Protein AF-B5DL12-F1 (afdb_monomer_lite)

InterPro domains:
  IPR004038 Ribosomal protein eL8/eL30/eS12/Gadd45 [PF01248] (65-135)
  IPR029064 Ribosomal protein eL30-like superfamily [G3DSA:3.30.1330.30] (31-139)
  IPR029064 Ribosomal protein eL30-like superfamily [SSF55315] (65-140)
  IPR039109 Large ribosomal subunit protein eL30-like [PTHR11449] (40-140)

Structure (mmCIF, N/CA/C/O backbone):
data_AF-B5DL12-F1
#
_entry.id   AF-B5DL12-F1
#
loop_
_atom_site.group_PDB
_atom_site.id
_atom_site.type_symbol
_atom_site.label_atom_id
_atom_site.label_alt_id
_atom_site.label_comp_id
_atom_site.label_asym_id
_atom_site.label_entity_id
_atom_site.label_seq_id
_atom_site.pdbx_PDB_ins_code
_atom_site.Cartn_x
_atom_site.Cartn_y
_atom_site.Cartn_z
_atom_site.occupancy
_atom_site.B_iso_or_equiv
_atom_site.auth_seq_id
_atom_site.auth_comp_id
_atom_site.auth_asym_id
_atom_site.auth_atom_id
_atom_site.pdbx_PDB_model_num
ATOM 1 N N . MET A 1 1 ? -9.928 -19.859 18.727 1.00 42.94 1 MET A N 1
ATOM 2 C CA . MET A 1 1 ? -9.318 -21.066 18.111 1.00 42.94 1 MET A CA 1
ATOM 3 C C . MET A 1 1 ? -9.448 -21.148 16.583 1.00 42.94 1 MET A C 1
ATOM 5 O O . MET A 1 1 ? -8.687 -21.894 15.984 1.00 42.94 1 MET A O 1
ATOM 9 N N . TRP A 1 2 ? -10.331 -20.381 15.926 1.00 39.22 2 TRP A N 1
ATOM 10 C CA . TRP A 1 2 ? -10.556 -20.485 14.471 1.00 39.22 2 TRP A CA 1
ATOM 11 C C . TRP A 1 2 ? -9.479 -19.792 13.604 1.00 39.22 2 TRP A C 1
ATOM 13 O O . TRP A 1 2 ? -9.075 -20.333 12.578 1.00 39.22 2 TRP A O 1
ATOM 23 N N . GLN A 1 3 ? -8.928 -18.659 14.060 1.00 43.44 3 GLN A N 1
ATOM 24 C CA . GLN A 1 3 ? -7.864 -17.924 13.350 1.00 43.44 3 GLN A CA 1
ATOM 25 C C . GLN A 1 3 ? -6.553 -18.721 13.246 1.00 43.44 3 GLN A C 1
ATOM 27 O O . GLN A 1 3 ? -6.010 -18.863 12.156 1.00 43.44 3 GLN A O 1
ATOM 32 N N . ALA A 1 4 ? -6.120 -19.360 14.338 1.00 49.28 4 ALA A N 1
ATOM 33 C CA . ALA A 1 4 ? -4.899 -20.172 14.353 1.00 49.28 4 ALA A CA 1
ATOM 34 C C . ALA A 1 4 ? -4.973 -21.406 13.428 1.00 49.28 4 ALA A C 1
ATOM 36 O O . ALA A 1 4 ? -3.952 -21.892 12.945 1.00 49.28 4 ALA A O 1
ATOM 37 N N . SER A 1 5 ? -6.176 -21.934 13.174 1.00 51.22 5 SER A N 1
ATOM 38 C CA . SER A 1 5 ? -6.378 -23.063 12.256 1.00 51.22 5 SER A CA 1
ATOM 39 C C . SER A 1 5 ? -6.309 -22.618 10.789 1.00 51.22 5 SER A C 1
ATOM 41 O O . SER A 1 5 ? -5.688 -23.297 9.970 1.00 51.22 5 SER A O 1
ATOM 43 N N . ALA A 1 6 ? -6.864 -21.444 10.467 1.00 54.41 6 ALA A N 1
ATOM 44 C CA . ALA A 1 6 ? -6.780 -20.847 9.134 1.00 54.41 6 ALA A CA 1
ATOM 45 C C . ALA A 1 6 ? -5.341 -20.431 8.776 1.00 54.41 6 ALA A C 1
ATOM 47 O O . ALA A 1 6 ? -4.872 -20.734 7.681 1.00 54.41 6 ALA A O 1
ATOM 48 N N . GLU A 1 7 ? -4.610 -19.834 9.721 1.00 57.72 7 GLU A N 1
ATOM 49 C CA . GLU A 1 7 ? -3.200 -19.452 9.552 1.00 57.72 7 GLU A CA 1
ATOM 50 C C . GLU A 1 7 ? -2.302 -20.662 9.280 1.00 57.72 7 GLU A C 1
ATOM 52 O O . GLU A 1 7 ? -1.455 -20.613 8.390 1.00 57.72 7 GLU A O 1
ATOM 57 N N . ARG A 1 8 ? -2.527 -21.791 9.967 1.00 58.56 8 ARG A N 1
ATOM 58 C CA . ARG A 1 8 ? -1.804 -23.043 9.680 1.00 58.56 8 ARG A CA 1
ATOM 59 C C . ARG A 1 8 ? -2.086 -23.562 8.275 1.00 58.56 8 ARG A C 1
ATOM 61 O O . ARG A 1 8 ? -1.161 -24.011 7.607 1.00 58.56 8 ARG A O 1
ATOM 68 N N . LYS A 1 9 ? -3.334 -23.464 7.811 1.00 63.44 9 LYS A N 1
ATOM 69 C CA . LYS A 1 9 ? -3.734 -23.905 6.466 1.00 63.44 9 LYS A CA 1
ATOM 70 C C . LYS A 1 9 ? -3.113 -23.032 5.371 1.00 63.44 9 LYS A C 1
ATOM 72 O O . LYS A 1 9 ? -2.684 -23.556 4.348 1.00 63.44 9 LYS A O 1
ATOM 77 N N . ILE A 1 10 ? -3.003 -21.723 5.611 1.00 62.81 10 ILE A N 1
ATOM 78 C CA . ILE A 1 10 ? -2.318 -20.769 4.723 1.00 62.81 10 ILE A CA 1
ATOM 79 C C . ILE A 1 10 ? -0.807 -21.029 4.722 1.00 62.81 10 ILE A C 1
ATOM 81 O O . ILE A 1 10 ? -0.209 -21.128 3.655 1.00 62.81 10 ILE A O 1
ATOM 85 N N . MET A 1 11 ? -0.191 -21.219 5.891 1.00 63.53 11 MET A N 1
ATOM 86 C CA . MET A 1 11 ? 1.236 -21.548 6.008 1.00 63.53 11 MET A CA 1
ATOM 87 C C . MET A 1 11 ? 1.584 -22.882 5.337 1.00 63.53 11 MET A C 1
ATOM 89 O O . MET A 1 11 ? 2.628 -23.008 4.698 1.00 63.53 11 MET A O 1
ATOM 93 N N . GLU A 1 12 ? 0.703 -23.877 5.437 1.00 67.88 12 GLU A N 1
ATOM 94 C CA . GLU A 1 12 ? 0.871 -25.154 4.749 1.00 67.88 12 GLU A CA 1
ATOM 95 C C . GLU A 1 12 ? 0.703 -25.021 3.228 1.00 67.88 12 GLU A C 1
ATOM 97 O O . GLU A 1 12 ? 1.448 -25.644 2.470 1.00 67.88 12 GLU A O 1
ATOM 102 N N . TYR A 1 13 ? -0.216 -24.167 2.771 1.00 59.09 13 TYR A N 1
ATOM 103 C CA . TYR A 1 13 ? -0.392 -23.855 1.353 1.00 59.09 13 TYR A CA 1
ATOM 104 C C . TYR A 1 13 ? 0.820 -23.110 0.767 1.00 59.09 13 TYR A C 1
ATOM 106 O O . TYR A 1 13 ? 1.285 -23.443 -0.321 1.00 59.09 13 TYR A O 1
ATOM 114 N N . LEU A 1 14 ? 1.396 -22.159 1.510 1.00 60.59 14 LEU A N 1
ATOM 115 C CA . LEU A 1 14 ? 2.605 -21.432 1.106 1.00 60.59 14 LEU A CA 1
ATOM 116 C C . LEU A 1 14 ? 3.842 -22.337 1.014 1.00 60.59 14 LEU A C 1
ATOM 118 O O . LEU A 1 14 ? 4.699 -22.099 0.168 1.00 60.59 14 LEU A O 1
ATOM 122 N N . ARG A 1 15 ? 3.918 -23.400 1.824 1.00 56.22 15 ARG A N 1
ATOM 123 C CA . ARG A 1 15 ? 5.010 -24.389 1.782 1.00 56.22 15 ARG A CA 1
ATOM 124 C C . ARG A 1 15 ? 4.969 -25.288 0.537 1.00 56.22 15 ARG A C 1
ATOM 126 O O . ARG A 1 15 ? 5.996 -25.835 0.158 1.00 56.22 15 ARG A O 1
ATOM 133 N N . LYS A 1 16 ? 3.801 -25.458 -0.093 1.00 51.91 16 LYS A N 1
ATOM 134 C CA . LYS A 1 16 ? 3.572 -26.400 -1.209 1.00 51.91 16 LYS A CA 1
ATOM 135 C C . LYS A 1 16 ? 3.605 -25.747 -2.600 1.00 51.91 16 LYS A C 1
ATOM 137 O O . LYS A 1 16 ? 3.204 -26.383 -3.571 1.00 51.91 16 LYS A O 1
ATOM 142 N N . ARG A 1 17 ? 4.040 -24.489 -2.728 1.00 42.88 17 ARG A N 1
ATOM 143 C CA . ARG A 1 17 ? 3.967 -23.759 -4.002 1.00 42.88 17 ARG A CA 1
ATOM 144 C C . ARG A 1 17 ? 5.107 -24.166 -4.957 1.00 42.88 17 ARG A C 1
ATOM 146 O O . ARG A 1 17 ? 6.260 -23.937 -4.605 1.00 42.88 17 ARG A O 1
ATOM 153 N N . PRO A 1 18 ? 4.823 -24.707 -6.158 1.00 39.97 18 PRO A N 1
ATOM 154 C CA . PRO A 1 18 ? 5.844 -24.879 -7.185 1.00 39.97 18 PRO A CA 1
ATOM 155 C C . PRO A 1 18 ? 6.247 -23.513 -7.755 1.00 39.97 18 PRO A C 1
ATOM 157 O O . PRO A 1 18 ? 5.394 -22.678 -8.070 1.00 39.97 18 PRO A O 1
ATOM 160 N N . GLU A 1 19 ? 7.553 -23.281 -7.867 1.00 40.62 19 GLU A N 1
ATOM 161 C CA . GLU A 1 19 ? 8.122 -22.094 -8.500 1.00 40.62 19 GLU A CA 1
ATOM 162 C C . GLU A 1 19 ? 7.888 -22.166 -10.012 1.00 40.62 19 GLU A C 1
ATOM 164 O O . 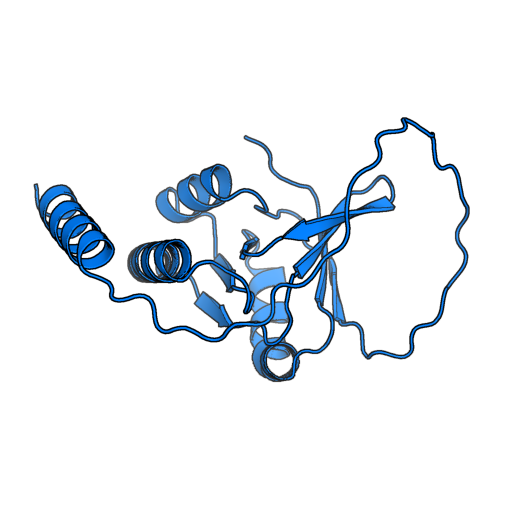GLU A 1 19 ? 8.538 -22.924 -10.729 1.00 40.62 19 GLU A O 1
ATOM 169 N N . THR A 1 20 ? 6.931 -21.391 -10.519 1.00 32.66 20 THR A N 1
ATOM 170 C CA . THR A 1 20 ? 6.816 -21.158 -11.960 1.00 32.66 20 THR A CA 1
ATOM 171 C C . THR A 1 20 ? 7.881 -20.151 -12.370 1.00 32.66 20 THR A C 1
ATOM 173 O O . THR A 1 20 ? 7.781 -18.957 -12.081 1.00 32.66 20 THR A O 1
ATOM 176 N N . SER A 1 21 ? 8.909 -20.678 -13.020 1.00 33.00 21 SER A N 1
ATOM 177 C CA . SER A 1 21 ? 10.018 -19.986 -13.652 1.00 33.00 21 SER A CA 1
ATOM 178 C C . SER A 1 21 ? 9.553 -19.016 -14.741 1.00 33.00 21 SER A C 1
ATOM 180 O O . SER A 1 21 ? 8.992 -19.406 -15.759 1.00 33.00 21 SER A O 1
ATOM 182 N N . THR A 1 22 ? 9.904 -17.743 -14.583 1.00 30.64 22 THR A N 1
ATOM 183 C CA . THR A 1 22 ? 10.307 -16.907 -15.718 1.00 30.64 22 THR A CA 1
ATOM 184 C C . THR A 1 22 ? 11.583 -16.186 -15.326 1.00 30.64 22 THR A C 1
ATOM 186 O O . THR A 1 22 ? 11.575 -15.187 -14.607 1.00 30.64 22 THR A O 1
ATOM 189 N N . ASN A 1 23 ? 12.682 -16.772 -15.789 1.00 30.20 23 ASN A N 1
ATOM 190 C CA . ASN A 1 23 ? 14.022 -16.219 -15.805 1.00 30.20 23 ASN A CA 1
ATOM 191 C C . ASN A 1 23 ? 14.035 -14.871 -16.538 1.00 30.20 23 ASN A C 1
ATOM 193 O O . ASN A 1 23 ? 13.642 -14.818 -17.697 1.00 30.20 23 ASN A O 1
ATOM 197 N N . MET A 1 24 ? 14.522 -13.822 -15.876 1.00 26.33 24 MET A N 1
ATOM 198 C CA . MET A 1 24 ? 15.394 -12.772 -16.428 1.00 26.33 24 MET A CA 1
ATOM 199 C C . MET A 1 24 ? 15.853 -11.885 -15.259 1.00 26.33 24 MET A C 1
ATOM 201 O O . MET A 1 24 ? 15.466 -10.729 -15.121 1.00 26.33 24 MET A O 1
ATOM 205 N N . GLU A 1 25 ? 16.671 -12.452 -14.375 1.00 31.53 25 GLU A N 1
ATOM 206 C CA . GLU A 1 25 ? 17.557 -11.670 -13.513 1.00 31.53 25 GLU A CA 1
ATOM 207 C C . GLU A 1 25 ? 18.968 -11.809 -14.090 1.00 31.53 25 GLU A C 1
ATOM 209 O O . GLU A 1 25 ? 19.616 -12.844 -13.962 1.00 31.53 25 GLU A O 1
ATOM 214 N N . LYS A 1 26 ? 19.418 -10.766 -14.791 1.00 32.47 26 LYS A N 1
ATOM 215 C CA . LYS A 1 26 ? 20.837 -10.490 -15.018 1.00 32.47 26 LYS A CA 1
ATOM 216 C C . LYS A 1 26 ? 21.111 -9.058 -14.571 1.00 32.47 26 LYS A C 1
ATOM 218 O O . LYS A 1 26 ? 20.573 -8.137 -15.171 1.00 32.47 26 LYS A O 1
ATOM 223 N N . GLU A 1 27 ? 21.904 -8.985 -13.499 1.00 30.56 27 GLU A N 1
ATOM 224 C CA . GLU A 1 27 ? 22.907 -7.977 -13.111 1.00 30.56 27 GLU A CA 1
ATOM 225 C C . GLU A 1 27 ? 22.450 -6.501 -13.061 1.00 30.56 27 GLU A C 1
ATOM 227 O O . GLU A 1 27 ? 21.782 -5.980 -13.939 1.00 30.56 27 GLU A O 1
ATOM 232 N N . ILE A 1 28 ? 22.756 -5.747 -12.004 1.00 30.12 28 ILE A N 1
ATOM 233 C CA . ILE A 1 28 ? 24.093 -5.181 -11.791 1.00 30.12 28 ILE A CA 1
ATOM 234 C C . ILE A 1 28 ? 24.420 -5.018 -10.296 1.00 30.12 28 ILE A C 1
ATOM 236 O O . ILE A 1 28 ? 23.588 -4.706 -9.445 1.00 30.12 28 ILE A O 1
ATOM 240 N N . SER A 1 29 ? 25.705 -5.246 -10.069 1.00 25.34 29 SER A N 1
ATOM 241 C CA . SER A 1 29 ? 26.565 -5.235 -8.895 1.00 25.34 29 SER A CA 1
ATOM 242 C C . SER A 1 29 ? 26.638 -3.944 -8.061 1.00 25.34 29 SER A C 1
ATOM 244 O O . SER A 1 29 ? 26.523 -2.838 -8.578 1.00 25.34 29 SER A O 1
ATOM 246 N N . SER A 1 30 ? 26.942 -4.153 -6.772 1.00 29.97 30 SER A N 1
ATOM 247 C CA . SER A 1 30 ? 27.788 -3.380 -5.836 1.00 29.97 30 SER A CA 1
ATOM 248 C C . SER A 1 30 ? 28.175 -1.924 -6.149 1.00 29.97 30 SER A C 1
ATOM 250 O O . SER A 1 30 ? 28.732 -1.645 -7.203 1.00 29.97 30 SER A O 1
ATOM 252 N N . VAL A 1 31 ? 28.100 -1.057 -5.129 1.00 28.67 31 VAL A N 1
ATOM 253 C CA . VAL A 1 31 ? 29.242 -0.323 -4.527 1.00 28.67 31 VAL A CA 1
ATOM 254 C C . VAL A 1 31 ? 28.697 0.599 -3.430 1.00 28.67 31 VAL A C 1
ATOM 256 O O . VAL A 1 31 ? 27.784 1.394 -3.648 1.00 28.67 31 VAL A O 1
ATOM 259 N N . GLY A 1 32 ? 29.252 0.489 -2.222 1.00 32.22 32 GLY A N 1
ATOM 260 C CA . GLY A 1 32 ? 28.998 1.451 -1.158 1.00 32.22 32 GLY A CA 1
ATOM 261 C C . GLY A 1 32 ? 29.616 2.809 -1.486 1.00 32.22 32 GLY A C 1
ATOM 262 O O . GLY A 1 32 ? 30.744 2.877 -1.960 1.00 32.22 32 GLY A O 1
ATOM 263 N N . ASN A 1 33 ? 28.901 3.894 -1.186 1.00 26.11 33 ASN A N 1
ATOM 264 C CA . ASN A 1 33 ? 29.519 5.125 -0.701 1.00 26.11 33 ASN A CA 1
ATOM 265 C C . ASN A 1 33 ? 28.475 6.087 -0.127 1.00 26.11 33 ASN A C 1
ATOM 267 O O . ASN A 1 33 ? 27.499 6.454 -0.777 1.00 26.11 33 ASN A O 1
ATOM 271 N N . LYS A 1 34 ? 28.720 6.534 1.108 1.00 39.91 34 LYS A N 1
ATOM 272 C CA . LYS A 1 34 ? 28.006 7.650 1.734 1.00 39.91 34 LYS A CA 1
ATOM 273 C C . LYS A 1 34 ? 28.352 8.931 0.970 1.00 39.91 34 LYS A C 1
ATOM 275 O 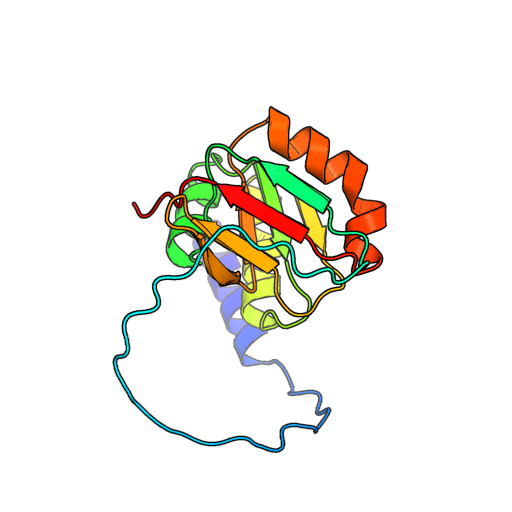O . LYS A 1 34 ? 29.467 9.426 1.095 1.00 39.91 34 LYS A O 1
ATOM 280 N N . LYS A 1 35 ? 27.404 9.506 0.228 1.00 27.02 35 LYS A N 1
ATOM 281 C CA . LYS A 1 35 ? 27.486 10.899 -0.236 1.00 27.02 35 LYS A CA 1
ATOM 282 C C . LYS A 1 35 ? 26.160 11.609 0.024 1.00 27.02 35 LYS A C 1
ATOM 284 O O . LYS A 1 35 ? 25.107 11.173 -0.430 1.00 27.02 35 LYS A O 1
ATOM 289 N N . LYS A 1 36 ? 26.233 12.687 0.812 1.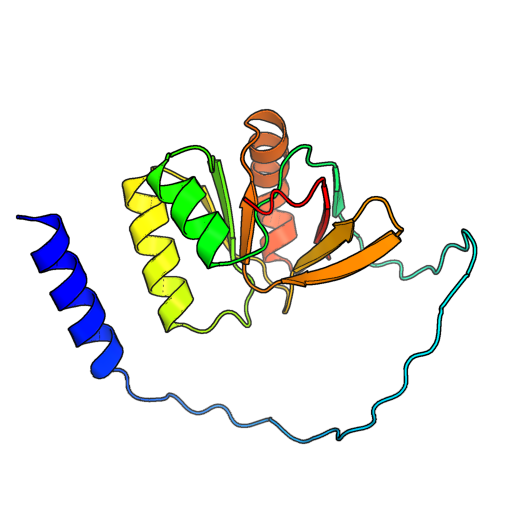00 35.53 36 LYS A N 1
ATOM 290 C CA . LYS A 1 36 ? 25.159 13.671 0.994 1.00 35.53 36 LYS A CA 1
ATOM 291 C C . LYS A 1 36 ? 24.768 14.209 -0.383 1.00 35.53 36 LYS A C 1
ATOM 293 O O . LYS A 1 36 ? 25.635 14.717 -1.085 1.00 35.53 36 LYS A O 1
ATOM 298 N N . PHE A 1 37 ? 23.486 14.145 -0.724 1.00 23.97 37 PHE A N 1
ATOM 299 C CA . PHE A 1 37 ? 22.936 14.883 -1.855 1.00 23.97 37 PHE A CA 1
ATOM 300 C C . PHE A 1 37 ? 22.062 16.015 -1.329 1.00 23.97 37 PHE A C 1
ATOM 302 O O . PHE A 1 37 ? 20.993 15.802 -0.763 1.00 23.97 37 PHE A O 1
ATOM 309 N N . PHE A 1 38 ? 22.585 17.223 -1.490 1.00 31.45 38 PHE A N 1
ATOM 310 C CA . PHE A 1 38 ? 21.817 18.449 -1.585 1.00 31.45 38 PHE A CA 1
ATOM 311 C C . PHE A 1 38 ? 21.538 18.660 -3.076 1.00 31.45 38 PHE A C 1
ATOM 313 O O . PHE A 1 38 ? 22.498 18.675 -3.842 1.00 31.45 38 PHE A O 1
ATOM 320 N N . CYS A 1 39 ? 20.278 18.812 -3.497 1.00 26.73 39 CYS A N 1
ATOM 321 C CA . CYS A 1 39 ? 19.958 19.530 -4.735 1.00 26.73 39 CYS A CA 1
ATOM 322 C C . CYS A 1 39 ? 18.465 19.883 -4.837 1.00 26.73 39 CYS A C 1
ATOM 324 O O . CYS A 1 39 ? 17.608 19.010 -4.913 1.00 26.73 39 CYS A O 1
ATOM 326 N N . ASN A 1 40 ? 18.227 21.193 -4.794 1.00 25.69 40 ASN A N 1
ATOM 327 C CA . ASN A 1 40 ? 17.345 22.029 -5.612 1.00 25.69 40 ASN A CA 1
ATOM 3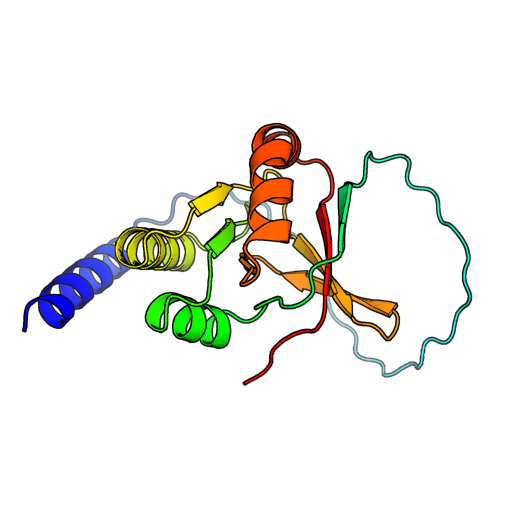28 C C . ASN A 1 40 ? 16.078 21.448 -6.267 1.00 25.69 40 ASN A C 1
ATOM 330 O O . ASN A 1 40 ? 16.091 20.461 -6.995 1.00 25.69 40 ASN A O 1
ATOM 334 N N . LYS A 1 41 ? 14.998 22.231 -6.112 1.00 37.72 41 LYS A N 1
ATOM 335 C CA . LYS A 1 41 ? 13.796 22.248 -6.954 1.00 37.72 41 LYS A CA 1
ATOM 336 C C . LYS A 1 41 ? 14.176 22.439 -8.432 1.00 37.72 41 LYS A C 1
ATOM 338 O O . LYS A 1 41 ? 14.222 23.570 -8.900 1.00 37.72 41 LYS A O 1
ATOM 343 N N . SER A 1 42 ? 14.380 21.348 -9.156 1.00 34.66 42 SER A N 1
ATOM 344 C CA . SER A 1 42 ? 14.395 21.347 -10.619 1.00 34.66 42 SER A CA 1
ATOM 345 C C . SER A 1 42 ? 13.651 20.122 -11.119 1.00 34.66 42 SER A C 1
ATOM 347 O O . SER A 1 42 ? 14.172 19.014 -11.171 1.00 34.66 42 SER A O 1
ATOM 349 N N . ILE A 1 43 ? 12.378 20.375 -11.403 1.00 47.31 43 ILE A N 1
ATOM 350 C CA . ILE A 1 43 ? 11.589 19.823 -12.502 1.00 47.31 43 ILE A CA 1
ATOM 351 C C . ILE A 1 43 ? 12.482 19.062 -13.505 1.00 47.31 43 ILE A C 1
ATOM 353 O O . ILE A 1 43 ? 13.196 19.660 -14.301 1.00 47.31 43 ILE A O 1
ATOM 357 N N . GLN A 1 44 ? 12.459 17.735 -13.417 1.00 41.22 44 GLN A N 1
ATOM 358 C CA . GLN A 1 44 ? 12.779 16.813 -14.506 1.00 41.22 44 GLN A CA 1
ATOM 359 C C . GLN A 1 44 ? 11.517 15.949 -14.644 1.00 41.22 44 GLN A C 1
ATOM 361 O O . GLN A 1 44 ? 11.324 14.981 -13.917 1.00 41.22 44 GLN A O 1
ATOM 366 N N . GLU A 1 45 ? 10.469 16.434 -15.307 1.00 43.59 45 GLU A N 1
ATOM 367 C CA . GLU A 1 45 ? 10.284 16.229 -16.752 1.00 43.59 45 GLU A CA 1
ATOM 368 C C . GLU A 1 45 ? 10.611 14.797 -17.197 1.00 43.59 45 GLU A C 1
ATOM 370 O O . GLU A 1 45 ? 11.425 14.542 -18.072 1.00 43.59 45 GLU A O 1
ATOM 375 N N . ASN A 1 46 ? 9.901 13.838 -16.609 1.00 39.91 46 ASN A N 1
ATOM 376 C CA . ASN A 1 46 ? 9.360 12.737 -17.389 1.00 39.91 46 ASN A CA 1
ATOM 377 C C . ASN A 1 46 ? 7.866 13.016 -17.529 1.00 39.91 46 ASN A C 1
ATOM 379 O O . ASN A 1 46 ? 7.139 12.940 -16.540 1.00 39.91 46 ASN A O 1
ATOM 383 N N . ILE A 1 47 ? 7.401 13.331 -18.742 1.00 41.75 47 ILE A N 1
ATOM 384 C CA . ILE A 1 47 ? 5.974 13.404 -19.103 1.00 41.75 47 ILE A CA 1
ATOM 385 C C . ILE A 1 47 ? 5.420 11.967 -19.122 1.00 41.75 47 ILE A C 1
ATOM 387 O O . ILE A 1 47 ? 4.987 11.426 -20.132 1.00 41.75 47 ILE A O 1
ATOM 391 N N . ARG A 1 48 ? 5.511 11.281 -17.988 1.00 47.66 48 ARG A N 1
ATOM 392 C CA . ARG A 1 48 ? 4.607 10.197 -17.642 1.00 47.66 48 ARG A CA 1
ATOM 393 C C . ARG A 1 48 ? 3.471 10.901 -16.926 1.00 47.66 48 ARG A C 1
ATOM 395 O O . ARG A 1 48 ? 3.722 11.792 -16.117 1.00 47.66 48 ARG A O 1
ATOM 402 N N . MET A 1 49 ? 2.224 10.560 -17.239 1.00 53.00 49 MET A N 1
ATOM 403 C CA . MET A 1 49 ? 1.144 10.977 -16.355 1.00 53.00 49 MET A CA 1
ATOM 404 C C . MET A 1 49 ? 1.493 10.399 -14.982 1.00 53.00 49 MET A C 1
ATOM 406 O O . MET A 1 49 ? 1.543 9.185 -14.821 1.00 53.00 49 MET A O 1
ATOM 410 N N . THR A 1 50 ? 1.864 11.260 -14.043 1.00 63.09 50 THR A N 1
ATOM 411 C CA . THR A 1 50 ? 2.186 10.861 -12.677 1.00 63.09 50 THR A CA 1
ATOM 412 C C . THR A 1 50 ? 1.045 11.355 -11.827 1.00 63.09 50 THR A C 1
ATOM 414 O O . THR A 1 50 ? 0.765 12.555 -11.771 1.00 63.09 50 THR A O 1
ATOM 417 N N . VAL A 1 51 ? 0.343 10.421 -11.199 1.00 72.06 51 VAL A N 1
ATOM 418 C CA . VAL A 1 51 ? -0.742 10.769 -10.296 1.00 72.06 51 VAL A CA 1
ATOM 419 C C . VAL A 1 51 ? -0.140 10.926 -8.917 1.00 72.06 51 VAL A C 1
ATOM 421 O O . VAL A 1 51 ? 0.262 9.957 -8.273 1.00 72.06 51 VAL A O 1
ATOM 424 N N . LYS A 1 52 ? -0.055 12.183 -8.493 1.00 75.31 52 LYS A N 1
ATOM 425 C CA . LYS A 1 52 ? 0.376 12.549 -7.156 1.00 75.31 52 LYS A CA 1
ATOM 426 C C . LYS A 1 52 ? -0.825 12.549 -6.222 1.00 75.31 52 LYS A C 1
ATOM 428 O O . LYS A 1 52 ? -1.793 13.270 -6.465 1.00 75.31 52 LYS A O 1
ATOM 433 N N . VAL A 1 53 ? -0.748 11.762 -5.158 1.00 80.56 53 VAL A N 1
ATOM 434 C CA . VAL A 1 53 ? -1.731 11.784 -4.075 1.00 80.56 53 VAL A CA 1
ATOM 435 C C . VAL A 1 53 ? -1.010 12.217 -2.810 1.00 80.56 53 VAL A C 1
ATOM 437 O O . VAL A 1 53 ? -0.051 11.580 -2.379 1.00 80.56 53 VAL A O 1
ATOM 440 N N . ASN A 1 54 ? -1.470 13.326 -2.240 1.00 82.00 54 ASN A N 1
ATOM 441 C CA . ASN A 1 54 ? -1.036 13.749 -0.919 1.00 82.00 54 ASN A CA 1
ATOM 442 C C . ASN A 1 54 ? -1.871 12.962 0.089 1.00 82.00 54 ASN A C 1
ATOM 444 O O . ASN A 1 54 ? -3.092 13.102 0.106 1.00 82.00 54 ASN A O 1
ATOM 448 N N . CYS A 1 55 ? -1.208 12.129 0.875 1.00 81.56 55 CYS A N 1
ATOM 449 C CA . CYS A 1 55 ? -1.809 11.303 1.904 1.00 81.56 55 CYS A CA 1
ATOM 450 C C . CYS A 1 55 ? -1.301 11.765 3.267 1.00 81.56 55 CYS A C 1
ATOM 452 O O . CYS A 1 55 ? -0.099 11.931 3.452 1.00 81.56 55 CYS A O 1
ATOM 454 N N . ASP A 1 56 ? -2.177 11.911 4.253 1.00 78.81 56 ASP A N 1
ATOM 455 C CA . ASP A 1 56 ? -1.720 12.361 5.576 1.00 78.81 56 ASP A CA 1
ATOM 456 C C . ASP A 1 56 ? -0.960 11.250 6.323 1.00 78.81 56 ASP A C 1
ATOM 458 O O . ASP A 1 56 ? 0.088 11.491 6.925 1.00 78.81 56 ASP A O 1
ATOM 462 N N . GLU A 1 57 ? -1.461 10.014 6.237 1.00 84.00 57 GLU A N 1
ATOM 463 C CA . GLU A 1 57 ? -0.905 8.843 6.920 1.00 84.00 57 GLU A CA 1
ATOM 464 C C . GLU A 1 57 ? -0.753 7.658 5.969 1.00 84.00 57 GLU A C 1
ATOM 466 O O . GLU A 1 57 ? -1.732 7.156 5.397 1.00 84.00 57 GLU A O 1
ATOM 471 N N . VAL A 1 58 ? 0.484 7.172 5.853 1.00 87.19 58 VAL A N 1
ATOM 472 C CA . VAL A 1 58 ? 0.834 6.050 4.983 1.00 87.19 58 VAL A CA 1
ATOM 473 C C . VAL A 1 58 ? 1.646 5.011 5.758 1.00 87.19 58 VAL A C 1
ATOM 475 O O . VAL A 1 58 ? 2.576 5.332 6.501 1.00 87.19 58 VAL A O 1
ATOM 478 N N . PHE A 1 59 ? 1.291 3.739 5.573 1.00 88.94 59 PHE A N 1
ATOM 479 C CA . PHE A 1 59 ? 2.023 2.591 6.097 1.00 88.94 59 PHE A CA 1
ATOM 480 C C . PHE A 1 59 ? 2.786 1.913 4.960 1.00 88.94 59 PHE A C 1
ATOM 482 O O . PHE A 1 59 ? 2.209 1.177 4.157 1.00 88.94 59 PHE A O 1
ATOM 489 N N . CYS A 1 60 ? 4.092 2.155 4.908 1.00 85.31 60 CYS A N 1
ATOM 490 C CA . CYS A 1 60 ? 4.963 1.649 3.846 1.00 85.31 60 CYS A CA 1
ATOM 491 C C . CYS A 1 60 ? 5.663 0.321 4.204 1.00 85.31 60 CYS A C 1
ATOM 493 O O . CYS A 1 60 ? 6.040 -0.456 3.328 1.00 85.31 60 CYS A O 1
ATOM 495 N N . SER A 1 61 ? 5.823 0.030 5.498 1.00 86.25 61 SER A N 1
ATOM 496 C CA . SER A 1 61 ? 6.474 -1.194 5.988 1.00 86.25 61 SER A CA 1
ATOM 497 C C . SER A 1 61 ? 5.478 -2.337 6.165 1.00 86.25 61 SER A C 1
ATOM 499 O O . SER A 1 61 ? 4.399 -2.139 6.720 1.00 86.25 61 SER A O 1
ATOM 501 N N . HIS A 1 62 ? 5.871 -3.561 5.799 1.00 87.31 62 HIS A N 1
ATOM 502 C CA . HIS A 1 62 ? 5.002 -4.739 5.893 1.00 87.31 62 HIS A CA 1
ATOM 503 C C . HIS A 1 62 ? 4.518 -5.017 7.330 1.00 87.31 62 HIS A C 1
ATOM 505 O O . HIS A 1 62 ? 3.326 -5.192 7.562 1.00 87.31 62 HIS A O 1
ATOM 511 N N . SER A 1 63 ? 5.411 -4.975 8.322 1.00 88.12 63 SER A N 1
ATOM 512 C CA . SER A 1 63 ? 5.056 -5.169 9.737 1.00 88.12 63 SER A CA 1
ATOM 513 C C . SER A 1 63 ? 4.068 -4.112 10.252 1.00 88.12 63 SER A C 1
ATOM 515 O O . SER A 1 63 ? 3.091 -4.456 10.920 1.00 88.12 63 SER A O 1
ATOM 517 N N . CYS A 1 64 ? 4.287 -2.839 9.913 1.00 88.25 64 CYS A N 1
ATOM 518 C CA . CYS A 1 64 ? 3.408 -1.728 10.284 1.00 88.25 64 CYS A CA 1
ATOM 519 C C . CYS A 1 64 ? 2.049 -1.830 9.581 1.00 88.25 64 CYS A C 1
ATOM 521 O O . CYS A 1 64 ? 1.015 -1.696 10.229 1.00 88.25 64 CYS A O 1
ATOM 523 N N . MET A 1 65 ? 2.034 -2.156 8.288 1.00 90.62 65 MET A N 1
ATOM 524 C CA . MET A 1 65 ? 0.809 -2.404 7.527 1.00 90.62 65 MET A CA 1
ATOM 525 C C . MET A 1 65 ? -0.007 -3.541 8.150 1.00 90.62 65 MET A C 1
ATOM 527 O O . MET A 1 65 ? -1.208 -3.401 8.350 1.00 90.62 65 MET A O 1
ATOM 531 N N . MET A 1 66 ? 0.634 -4.647 8.529 1.00 90.50 66 MET A N 1
ATOM 532 C CA . MET A 1 66 ? -0.050 -5.774 9.164 1.00 90.50 66 MET A CA 1
ATOM 533 C C . MET A 1 66 ? -0.619 -5.421 10.543 1.00 90.50 66 MET A C 1
ATOM 535 O O . MET A 1 66 ? -1.660 -5.953 10.929 1.00 90.50 66 MET A O 1
ATOM 539 N N . LYS A 1 67 ? 0.021 -4.524 11.307 1.00 90.12 67 LYS A N 1
ATOM 540 C CA . LYS A 1 67 ? -0.588 -3.945 12.522 1.00 90.12 67 LYS A CA 1
ATOM 541 C C . LYS A 1 67 ? -1.800 -3.078 12.159 1.00 90.12 67 LYS A C 1
ATOM 543 O O . LYS A 1 67 ? -2.874 -3.286 12.709 1.00 90.12 67 LYS A O 1
ATOM 548 N N . ALA A 1 68 ? -1.662 -2.180 11.184 1.00 90.12 68 ALA A N 1
ATOM 549 C CA . ALA A 1 68 ? -2.721 -1.260 10.765 1.00 90.12 68 ALA A CA 1
ATOM 550 C C . ALA A 1 68 ? -3.965 -1.970 10.203 1.00 90.12 68 ALA A C 1
ATOM 552 O O . ALA A 1 68 ? -5.086 -1.515 10.429 1.00 90.12 68 ALA A O 1
ATOM 553 N N . ILE A 1 69 ? -3.784 -3.091 9.498 1.00 90.38 69 ILE A N 1
ATOM 554 C CA . ILE A 1 69 ? -4.882 -3.932 9.002 1.00 90.38 69 ILE A CA 1
ATOM 555 C C . ILE A 1 69 ? -5.564 -4.658 10.168 1.00 90.38 69 ILE A C 1
ATOM 557 O O . ILE A 1 69 ? -6.791 -4.664 10.247 1.00 90.38 69 ILE A O 1
ATOM 561 N N . ARG A 1 70 ? -4.793 -5.217 11.114 1.00 89.31 70 ARG A N 1
ATOM 562 C CA . ARG A 1 70 ? -5.344 -5.864 12.321 1.00 89.31 70 ARG A CA 1
ATOM 563 C C . ARG A 1 70 ? -6.139 -4.891 13.194 1.00 89.31 70 ARG A C 1
ATOM 565 O O . ARG A 1 70 ? -7.192 -5.258 13.702 1.00 89.31 70 ARG A O 1
ATOM 572 N N . GLU A 1 71 ? -5.667 -3.655 13.315 1.00 90.25 71 GLU A N 1
ATOM 573 C CA . GLU A 1 71 ? -6.349 -2.564 14.025 1.00 90.25 71 GLU A CA 1
ATOM 574 C C . GLU A 1 71 ? -7.472 -1.902 13.201 1.00 90.25 71 GLU A C 1
ATOM 576 O O . GLU A 1 71 ? -8.115 -0.975 13.684 1.00 90.25 71 GLU A O 1
ATOM 581 N N . GLN A 1 72 ? -7.711 -2.341 11.957 1.00 88.00 72 GLN A N 1
ATOM 582 C CA . GLN A 1 72 ? -8.701 -1.770 11.024 1.00 88.00 72 GLN A CA 1
ATOM 583 C C . GLN A 1 72 ? -8.541 -0.260 10.750 1.00 88.00 72 GLN A C 1
ATOM 585 O O . GLN A 1 72 ? -9.484 0.429 10.330 1.00 88.00 72 GLN A O 1
ATOM 590 N N . LYS A 1 73 ? -7.327 0.261 10.948 1.00 88.69 73 LYS A N 1
ATOM 591 C CA . LYS A 1 73 ? -6.954 1.639 10.608 1.00 88.69 73 LYS A CA 1
ATOM 592 C C . LYS A 1 73 ? -6.778 1.797 9.103 1.00 88.69 73 LYS A C 1
ATOM 594 O O . LYS A 1 73 ? -7.260 2.766 8.533 1.00 88.69 73 LYS A O 1
ATOM 599 N N . ALA A 1 74 ? -6.183 0.803 8.443 1.00 90.25 74 ALA A N 1
ATOM 600 C CA . ALA A 1 74 ? -6.046 0.796 6.990 1.00 90.25 74 ALA A CA 1
ATOM 601 C C . ALA A 1 74 ? -7.417 0.696 6.291 1.00 90.25 74 ALA A C 1
ATOM 603 O O . ALA A 1 74 ? -8.247 -0.145 6.635 1.00 90.25 74 ALA A O 1
ATOM 604 N N . LYS A 1 75 ? -7.652 1.534 5.277 1.00 90.88 75 LYS A N 1
ATOM 605 C CA . LYS A 1 75 ? -8.879 1.538 4.455 1.00 90.88 75 LYS A CA 1
ATOM 606 C C . LYS A 1 75 ? -8.634 1.056 3.033 1.00 90.88 75 LYS A C 1
ATOM 608 O O . LYS A 1 75 ? -9.510 0.420 2.442 1.00 90.88 75 LYS A O 1
ATOM 613 N N . VAL A 1 76 ? -7.455 1.350 2.492 1.00 91.56 76 VAL A N 1
ATOM 614 C CA . VAL A 1 76 ? -7.022 0.922 1.158 1.00 91.56 76 VAL A CA 1
ATOM 615 C C . VAL A 1 76 ? -5.619 0.345 1.256 1.00 91.56 76 VAL A C 1
ATOM 617 O O . VAL A 1 76 ? -4.771 0.893 1.957 1.00 91.56 76 VAL A O 1
ATOM 620 N N . VAL A 1 77 ? -5.385 -0.752 0.543 1.00 91.94 77 VAL A N 1
ATOM 621 C CA . VAL A 1 77 ? -4.069 -1.363 0.367 1.00 91.94 77 VAL A CA 1
ATOM 622 C C . VAL A 1 77 ? -3.760 -1.426 -1.121 1.00 91.94 77 VAL A C 1
ATOM 624 O O . VAL A 1 77 ? -4.573 -1.896 -1.917 1.00 91.94 77 VAL A O 1
ATOM 627 N N . ILE A 1 78 ? -2.580 -0.949 -1.491 1.00 91.12 78 ILE A N 1
ATOM 628 C CA . ILE A 1 78 ? -2.071 -0.956 -2.856 1.00 91.12 78 ILE A CA 1
ATOM 629 C C . ILE A 1 78 ? -0.977 -2.014 -2.936 1.00 91.12 78 ILE A C 1
ATOM 631 O O . ILE A 1 78 ? -0.053 -2.025 -2.120 1.00 91.12 78 ILE A O 1
ATOM 635 N N . VAL A 1 79 ? -1.088 -2.905 -3.917 1.00 92.12 79 VAL A N 1
ATOM 636 C CA . VAL A 1 79 ? -0.146 -4.007 -4.134 1.00 92.12 79 VAL A CA 1
ATOM 637 C C . VAL A 1 79 ? 0.480 -3.860 -5.512 1.00 92.12 79 VAL A C 1
ATOM 639 O O . VAL A 1 79 ? -0.223 -3.904 -6.519 1.00 92.12 79 VAL A O 1
ATOM 642 N N . ALA A 1 80 ? 1.801 -3.706 -5.562 1.00 91.12 80 ALA A N 1
ATOM 643 C CA . ALA A 1 80 ? 2.564 -3.631 -6.801 1.00 91.12 80 ALA A CA 1
ATOM 644 C C . ALA A 1 80 ? 2.832 -5.016 -7.398 1.00 91.12 80 ALA A C 1
ATOM 646 O O . ALA A 1 80 ? 2.767 -6.045 -6.716 1.00 91.12 80 ALA A O 1
ATOM 647 N N . THR A 1 81 ? 3.221 -5.030 -8.672 1.00 89.94 81 THR A N 1
ATOM 648 C CA . THR A 1 81 ? 3.397 -6.265 -9.447 1.00 89.94 81 THR A CA 1
ATOM 649 C C . THR A 1 81 ? 4.571 -7.125 -8.962 1.00 89.94 81 THR A C 1
ATOM 651 O O . THR A 1 81 ? 4.490 -8.350 -9.011 1.00 89.94 81 THR A O 1
ATOM 654 N N . LYS A 1 82 ? 5.655 -6.525 -8.443 1.00 89.00 82 LYS A N 1
ATOM 655 C CA . LYS A 1 82 ? 6.846 -7.271 -7.975 1.00 89.00 82 LYS A CA 1
ATOM 656 C C . LYS A 1 82 ? 6.700 -7.844 -6.556 1.00 89.00 82 LYS A C 1
ATOM 658 O O . LYS A 1 82 ? 7.625 -8.491 -6.070 1.00 89.00 82 LYS A O 1
ATOM 663 N N . THR A 1 83 ? 5.562 -7.636 -5.890 1.00 88.75 83 THR A N 1
ATOM 664 C CA . THR A 1 83 ? 5.308 -8.183 -4.547 1.00 88.75 83 THR A CA 1
ATOM 665 C C . THR A 1 83 ? 5.413 -9.712 -4.572 1.00 88.75 83 THR A C 1
ATOM 667 O O . THR A 1 83 ? 4.760 -10.341 -5.411 1.00 88.75 83 THR A O 1
ATOM 670 N N . PRO A 1 84 ? 6.201 -10.338 -3.674 1.00 90.44 84 PRO A N 1
ATOM 671 C CA 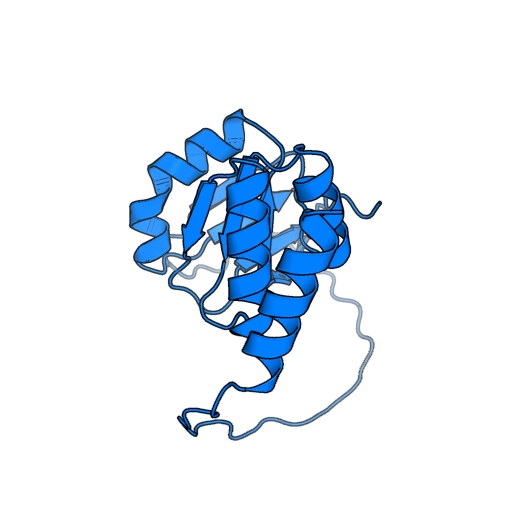. PRO A 1 84 ? 6.326 -11.786 -3.653 1.00 90.44 84 PRO A CA 1
ATOM 672 C C . PRO A 1 84 ? 4.953 -12.412 -3.402 1.00 90.44 84 PRO A C 1
ATOM 674 O O . PRO A 1 84 ? 4.157 -11.911 -2.598 1.00 90.44 84 PRO A O 1
ATOM 677 N N . PRO A 1 85 ? 4.639 -13.521 -4.078 1.00 88.56 85 PRO A N 1
ATOM 678 C CA . PRO A 1 85 ? 3.264 -13.969 -4.159 1.00 88.56 85 PRO A CA 1
ATOM 679 C C . PRO A 1 85 ? 2.797 -14.658 -2.863 1.00 88.56 85 PRO A C 1
ATOM 681 O O . PRO A 1 85 ? 1.606 -14.931 -2.724 1.00 88.56 85 PRO A O 1
ATOM 684 N N . SER A 1 86 ? 3.710 -14.933 -1.921 1.00 88.50 86 SER A N 1
ATOM 685 C CA . SER A 1 86 ? 3.401 -15.311 -0.538 1.00 88.50 86 SER A CA 1
ATOM 686 C C . SER A 1 86 ? 2.825 -14.135 0.254 1.00 88.50 86 SER A C 1
ATOM 688 O O . SER A 1 86 ? 1.720 -14.242 0.778 1.00 88.50 86 SER A O 1
ATOM 690 N N . GLN A 1 87 ? 3.520 -12.992 0.257 1.00 89.94 87 GLN A N 1
ATOM 691 C CA . GLN A 1 87 ? 3.056 -11.769 0.920 1.00 89.94 87 GLN A CA 1
ATOM 692 C C . GLN A 1 87 ? 1.766 -11.253 0.288 1.00 89.94 87 GLN A C 1
ATOM 694 O O . GLN A 1 87 ? 0.874 -10.808 0.998 1.00 89.94 87 GLN A O 1
ATOM 699 N N . LYS A 1 88 ? 1.627 -11.351 -1.039 1.00 90.69 88 LYS A N 1
ATOM 700 C CA . LYS A 1 88 ? 0.388 -10.978 -1.732 1.00 90.69 88 LYS A CA 1
ATOM 701 C C . LYS A 1 88 ? -0.822 -11.753 -1.187 1.00 90.69 88 LYS A C 1
ATOM 703 O O . LYS A 1 88 ? -1.812 -11.135 -0.812 1.00 90.69 88 LYS A O 1
ATOM 708 N N . ALA A 1 89 ? -0.714 -13.079 -1.080 1.00 91.00 89 ALA A N 1
ATOM 709 C CA . ALA A 1 89 ? -1.788 -13.925 -0.554 1.00 91.00 89 ALA A CA 1
ATOM 710 C C . ALA A 1 89 ? -2.096 -13.635 0.926 1.00 91.00 89 ALA A C 1
ATOM 712 O O . ALA A 1 89 ? -3.256 -13.627 1.336 1.00 91.00 89 ALA A O 1
ATOM 713 N N . GLU A 1 90 ? -1.060 -13.367 1.723 1.00 91.00 90 GLU A N 1
ATOM 714 C CA . GLU A 1 90 ? -1.207 -12.973 3.124 1.00 91.00 90 GLU A CA 1
ATOM 715 C C . GLU A 1 90 ? -1.979 -11.650 3.256 1.00 91.00 90 GLU A C 1
ATOM 717 O O . GLU A 1 90 ? -2.987 -11.575 3.961 1.00 91.00 90 GLU A O 1
ATOM 722 N N . ILE A 1 91 ? -1.556 -10.622 2.522 1.00 91.44 91 ILE A N 1
ATOM 723 C CA . ILE A 1 91 ? -2.176 -9.294 2.533 1.00 91.44 91 ILE A CA 1
ATOM 724 C C . ILE A 1 91 ? -3.622 -9.366 2.045 1.00 91.44 91 ILE A C 1
ATOM 726 O O . ILE A 1 91 ? -4.495 -8.761 2.661 1.00 91.44 91 ILE A O 1
ATOM 730 N N . GLU A 1 92 ? -3.899 -10.124 0.982 1.00 90.62 92 GLU A N 1
ATOM 731 C CA . GLU A 1 92 ? -5.256 -10.320 0.461 1.00 90.62 92 GLU A CA 1
ATOM 732 C C . GLU A 1 92 ? -6.189 -10.944 1.500 1.00 90.62 92 GLU A C 1
ATOM 734 O O . GLU A 1 92 ? -7.326 -10.496 1.675 1.00 90.62 92 GLU A O 1
ATOM 739 N N . HIS A 1 93 ? -5.697 -11.943 2.234 1.00 91.06 93 HIS A N 1
ATOM 740 C CA . HIS A 1 93 ? -6.453 -12.569 3.308 1.00 91.06 93 HIS A CA 1
ATOM 741 C C . HIS A 1 93 ? -6.773 -11.567 4.424 1.00 91.06 93 HIS A C 1
ATOM 743 O O . HIS A 1 93 ? -7.938 -11.399 4.793 1.00 91.06 93 HIS A O 1
ATOM 749 N N . PHE A 1 94 ? -5.764 -10.861 4.940 1.00 90.94 94 PHE A N 1
ATOM 750 C CA . PHE A 1 94 ? -5.972 -9.916 6.037 1.00 90.94 94 PHE A CA 1
ATOM 751 C C . PHE A 1 94 ? -6.805 -8.700 5.625 1.00 90.94 94 PHE A C 1
ATOM 753 O O . PHE 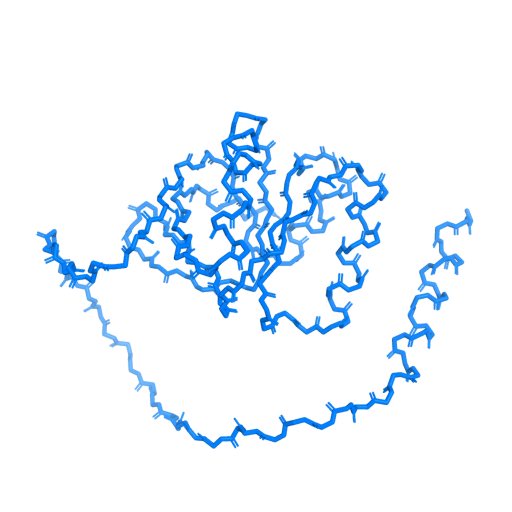A 1 94 ? -7.662 -8.263 6.393 1.00 90.94 94 PHE A O 1
ATOM 760 N N . ALA A 1 95 ? -6.635 -8.197 4.403 1.00 91.06 95 ALA A N 1
ATOM 761 C CA . ALA A 1 95 ? -7.459 -7.122 3.865 1.00 91.06 95 ALA A CA 1
ATOM 762 C C . ALA A 1 95 ? -8.935 -7.538 3.756 1.00 91.06 95 ALA A C 1
ATOM 764 O O . ALA A 1 95 ? -9.814 -6.752 4.111 1.00 91.06 95 ALA A O 1
ATOM 765 N N . LYS A 1 96 ? -9.223 -8.787 3.359 1.00 89.62 96 LYS A N 1
ATOM 766 C CA . LYS A 1 96 ? -10.595 -9.318 3.321 1.00 89.62 96 LYS A CA 1
ATOM 767 C C . LYS A 1 96 ? -11.223 -9.392 4.715 1.00 89.62 96 LYS A C 1
ATOM 769 O O . LYS A 1 96 ? -12.390 -9.040 4.873 1.00 89.62 96 LYS A O 1
ATOM 774 N N . VAL A 1 97 ? -10.452 -9.804 5.724 1.00 89.44 97 VAL A N 1
ATOM 775 C CA . VAL A 1 97 ? -10.907 -9.847 7.126 1.00 89.44 97 VAL A CA 1
ATOM 776 C C . VAL A 1 97 ? -11.195 -8.440 7.659 1.00 89.44 97 VAL A C 1
ATOM 778 O O . VAL A 1 97 ? -12.227 -8.220 8.288 1.00 89.44 97 VAL A O 1
ATOM 781 N N . ALA A 1 98 ? -10.317 -7.479 7.373 1.00 88.44 98 ALA A N 1
ATOM 782 C CA . ALA A 1 98 ? -10.444 -6.092 7.821 1.00 88.44 98 ALA A CA 1
ATOM 783 C C . ALA A 1 98 ? -11.396 -5.234 6.964 1.00 88.44 98 ALA A C 1
ATOM 785 O O . ALA A 1 98 ? -11.593 -4.058 7.265 1.00 88.44 98 ALA A O 1
ATOM 786 N N . LYS A 1 99 ? -11.997 -5.807 5.909 1.00 88.62 99 LYS A N 1
ATOM 787 C CA . LYS A 1 99 ? -12.833 -5.099 4.922 1.00 88.62 99 LYS A CA 1
ATOM 788 C C . LYS A 1 99 ? -12.109 -3.905 4.268 1.00 88.62 99 LYS A C 1
ATOM 790 O O . LYS A 1 99 ? -12.731 -2.895 3.940 1.00 88.62 99 LYS A O 1
ATOM 795 N N . CYS A 1 100 ? -10.797 -4.017 4.073 1.00 89.88 100 CYS A N 1
ATOM 796 C CA . CYS A 1 100 ? -10.001 -3.042 3.332 1.00 89.88 100 CYS A CA 1
ATOM 797 C C . CYS A 1 100 ? -10.166 -3.262 1.824 1.00 89.88 100 CYS A C 1
ATOM 799 O O . CYS A 1 100 ? -10.206 -4.400 1.355 1.00 89.88 100 CYS A O 1
ATOM 801 N N . GLN A 1 101 ? -10.188 -2.179 1.047 1.00 90.44 101 GLN A N 1
ATOM 802 C CA . GLN A 1 101 ? -10.156 -2.291 -0.411 1.00 90.44 101 GLN A CA 1
ATOM 803 C C . GLN A 1 101 ? -8.728 -2.581 -0.881 1.00 90.44 101 GLN A C 1
ATOM 805 O O . GLN A 1 101 ? -7.792 -1.892 -0.479 1.00 90.44 101 GLN A O 1
ATOM 810 N N . ILE A 1 102 ? -8.576 -3.555 -1.775 1.00 91.88 102 ILE A N 1
ATOM 811 C CA . ILE A 1 102 ? -7.298 -3.876 -2.418 1.00 91.88 102 ILE A CA 1
ATOM 812 C C . ILE A 1 102 ? -7.295 -3.274 -3.819 1.00 91.88 102 ILE A C 1
ATOM 814 O O . ILE A 1 102 ? -8.284 -3.392 -4.546 1.00 91.88 102 ILE A O 1
ATOM 818 N N . ILE A 1 103 ? -6.191 -2.631 -4.192 1.00 90.94 103 ILE A N 1
ATOM 819 C CA . ILE A 1 103 ? -5.961 -2.104 -5.536 1.00 90.94 103 ILE A CA 1
ATOM 820 C C . ILE A 1 103 ? -4.645 -2.675 -6.050 1.00 90.94 103 ILE A C 1
ATOM 822 O O . ILE A 1 103 ? -3.594 -2.518 -5.426 1.00 90.94 103 ILE A O 1
ATOM 826 N N . TYR A 1 104 ? -4.709 -3.347 -7.196 1.00 90.00 104 TYR A N 1
ATOM 827 C CA . TYR A 1 104 ? -3.520 -3.854 -7.865 1.00 90.00 104 TYR A CA 1
ATOM 828 C C . TYR A 1 104 ? -2.932 -2.768 -8.747 1.00 90.00 104 TYR A C 1
ATOM 830 O O . TYR A 1 104 ? -3.607 -2.201 -9.604 1.00 90.00 104 TYR A O 1
ATOM 838 N N . TYR A 1 105 ? -1.662 -2.491 -8.515 1.00 88.69 105 TYR A N 1
ATOM 839 C CA . TYR A 1 105 ? -0.905 -1.514 -9.259 1.00 88.69 105 TYR A CA 1
ATOM 840 C C . TYR A 1 105 ? -0.110 -2.204 -10.369 1.00 88.69 105 TYR A C 1
ATOM 842 O O . TYR A 1 105 ? 0.670 -3.126 -10.109 1.00 88.69 105 TYR A O 1
ATOM 850 N N . GLY A 1 106 ? -0.297 -1.737 -11.607 1.00 84.38 106 GLY A N 1
ATOM 851 C CA . GLY A 1 106 ? 0.357 -2.297 -12.794 1.00 84.38 106 GLY A CA 1
ATOM 852 C C . GLY A 1 106 ? 1.858 -2.002 -12.880 1.00 84.38 106 GLY A C 1
ATOM 853 O O . GLY A 1 106 ? 2.563 -2.608 -13.682 1.00 84.38 106 GLY A O 1
ATOM 854 N N . GLY A 1 107 ? 2.380 -1.089 -12.055 1.00 84.12 107 GLY A N 1
ATOM 855 C CA . GLY A 1 107 ? 3.812 -0.809 -12.001 1.00 84.12 107 GLY A CA 1
ATOM 856 C C . GLY A 1 107 ? 4.600 -1.772 -11.102 1.00 84.12 107 GLY A C 1
ATOM 857 O O . GLY A 1 107 ? 4.057 -2.552 -10.311 1.00 84.12 107 GLY A O 1
ATOM 858 N N . ARG A 1 108 ? 5.932 -1.702 -11.224 1.00 85.38 108 ARG A N 1
ATOM 859 C CA . ARG A 1 108 ? 6.874 -2.574 -10.500 1.00 85.38 108 ARG A CA 1
ATOM 860 C C . ARG A 1 108 ? 6.955 -2.246 -9.005 1.00 85.38 108 ARG A C 1
ATOM 862 O O . ARG A 1 108 ? 6.907 -3.168 -8.196 1.00 85.38 108 ARG A O 1
ATOM 869 N N . PHE A 1 109 ? 7.058 -0.961 -8.665 1.00 86.75 109 PHE A N 1
ATOM 870 C CA . PHE A 1 109 ? 7.114 -0.436 -7.297 1.00 86.75 109 PHE A CA 1
ATOM 871 C C . PHE A 1 109 ? 6.281 0.841 -7.189 1.00 86.75 109 PHE A C 1
ATOM 873 O O . PHE A 1 109 ? 6.095 1.544 -8.181 1.00 86.75 109 PHE A O 1
ATOM 880 N N . ILE A 1 110 ? 5.799 1.121 -5.984 1.00 86.94 110 ILE A N 1
ATOM 881 C CA . ILE A 1 110 ? 5.123 2.361 -5.615 1.00 86.94 110 ILE A CA 1
ATOM 882 C C . ILE A 1 110 ? 6.179 3.333 -5.098 1.00 86.94 110 ILE A C 1
ATOM 884 O O . ILE A 1 110 ? 7.025 2.951 -4.285 1.00 86.94 110 ILE A O 1
ATOM 888 N N . GLU A 1 111 ? 6.125 4.573 -5.570 1.00 86.44 111 GLU A N 1
ATOM 889 C CA . GLU A 1 111 ? 7.033 5.633 -5.150 1.00 86.44 111 GLU A CA 1
ATOM 890 C C . GLU A 1 111 ? 6.368 6.442 -4.037 1.00 86.44 111 GLU A C 1
ATOM 892 O O . GLU A 1 111 ? 5.309 7.039 -4.235 1.00 86.44 111 GLU A O 1
ATOM 897 N N . CYS A 1 112 ? 6.988 6.457 -2.859 1.00 82.81 112 CYS A N 1
ATOM 898 C CA . CYS A 1 112 ? 6.580 7.323 -1.758 1.00 82.81 112 CYS A CA 1
ATOM 899 C C . CYS A 1 112 ? 7.698 8.314 -1.467 1.00 82.81 112 CYS A C 1
ATOM 901 O O . CYS A 1 112 ? 8.849 7.897 -1.330 1.00 82.81 112 CYS A O 1
ATOM 903 N N . ALA A 1 113 ? 7.390 9.598 -1.319 1.00 82.56 113 ALA A N 1
ATOM 904 C CA . ALA A 1 113 ? 8.365 10.562 -0.835 1.00 82.56 113 ALA A CA 1
ATOM 905 C C . ALA A 1 113 ? 8.020 11.048 0.564 1.00 82.56 113 ALA A C 1
ATOM 907 O O . ALA A 1 113 ? 6.870 11.299 0.919 1.00 82.56 113 ALA A O 1
ATOM 908 N N . ASN A 1 114 ? 9.067 11.191 1.369 1.00 74.25 114 ASN A N 1
ATOM 909 C CA . ASN A 1 114 ? 8.948 11.821 2.669 1.00 74.25 114 ASN A CA 1
ATOM 910 C C . ASN A 1 114 ? 9.147 13.338 2.516 1.00 74.25 114 ASN A C 1
ATOM 912 O O . ASN A 1 114 ? 9.805 13.806 1.588 1.00 74.25 114 ASN A O 1
ATOM 916 N N . SER A 1 115 ? 8.650 14.103 3.481 1.00 69.81 115 SER A N 1
ATOM 917 C CA . SER A 1 115 ? 8.811 15.557 3.636 1.00 69.81 115 SER A CA 1
ATOM 918 C C . SER A 1 115 ? 10.234 16.098 3.391 1.00 69.81 115 SER A C 1
ATOM 920 O O . SER A 1 115 ? 10.395 17.242 2.973 1.00 69.81 115 SER A O 1
ATOM 922 N N . CYS A 1 116 ? 11.276 15.279 3.579 1.00 72.00 116 CYS A N 1
ATOM 923 C CA . CYS A 1 116 ? 12.669 15.620 3.266 1.00 72.00 116 CYS A CA 1
ATOM 924 C C . CYS A 1 116 ? 13.060 15.464 1.777 1.00 72.00 116 CYS A C 1
ATOM 926 O O . CYS A 1 116 ? 14.246 15.554 1.461 1.00 72.00 116 CYS A O 1
ATOM 928 N N . GLY A 1 117 ? 12.118 15.163 0.878 1.00 74.56 117 GLY A N 1
ATOM 929 C CA . GLY A 1 117 ? 12.355 14.966 -0.559 1.00 74.56 117 GLY A CA 1
ATOM 930 C C . GLY A 1 117 ? 13.046 13.648 -0.927 1.00 74.56 117 GLY A C 1
ATOM 931 O O . GLY A 1 117 ? 13.492 13.483 -2.059 1.00 74.56 117 GLY A O 1
ATOM 932 N N . LYS A 1 118 ? 13.164 12.705 0.015 1.00 80.56 118 LYS A N 1
ATOM 933 C CA . LYS A 1 118 ? 13.705 11.366 -0.258 1.00 80.56 118 LYS A CA 1
ATOM 934 C C . LYS A 1 118 ? 12.589 10.458 -0.751 1.00 80.56 118 LYS A C 1
ATOM 936 O O . LYS A 1 118 ? 11.598 10.295 -0.042 1.00 80.56 118 LYS A O 1
ATOM 941 N N . VAL A 1 119 ? 12.793 9.868 -1.925 1.00 84.25 119 VAL A N 1
ATOM 942 C CA . VAL A 1 119 ? 11.886 8.886 -2.524 1.00 84.25 119 VAL A CA 1
ATOM 943 C C . VAL A 1 119 ? 12.295 7.485 -2.083 1.00 84.25 119 VAL A C 1
ATOM 945 O O . VAL A 1 119 ? 13.471 7.118 -2.130 1.00 84.25 119 VAL A O 1
ATOM 948 N N . PHE A 1 120 ? 11.312 6.705 -1.668 1.00 83.75 120 PHE A N 1
ATOM 949 C CA . PHE A 1 120 ? 11.429 5.311 -1.290 1.00 83.75 120 PHE A CA 1
ATOM 950 C C . PHE A 1 120 ? 10.541 4.465 -2.198 1.00 83.75 120 PHE A C 1
ATOM 952 O O . PHE A 1 120 ? 9.464 4.887 -2.621 1.00 83.75 120 PHE A O 1
ATOM 959 N N . LEU A 1 121 ? 11.018 3.260 -2.497 1.00 86.19 121 LEU A N 1
ATOM 960 C CA . LEU A 1 121 ? 10.334 2.309 -3.362 1.00 86.19 121 LEU A CA 1
ATOM 961 C C . LEU A 1 121 ? 9.732 1.202 -2.507 1.00 86.19 121 LEU A C 1
ATOM 963 O O . LEU A 1 121 ? 10.457 0.503 -1.798 1.00 86.19 121 LEU A O 1
ATOM 967 N N . PHE A 1 122 ? 8.420 1.017 -2.609 1.00 87.50 122 PHE A N 1
ATOM 968 C CA . PHE A 1 122 ? 7.694 0.008 -1.847 1.00 87.50 122 PHE A CA 1
ATOM 969 C C . PHE A 1 122 ? 6.932 -0.945 -2.766 1.00 87.50 122 PHE A C 1
ATOM 971 O O . PHE A 1 122 ? 6.407 -0.563 -3.810 1.00 87.50 122 PHE A O 1
ATOM 978 N N . CYS A 1 123 ? 6.857 -2.216 -2.374 1.00 89.62 123 CYS A N 1
ATOM 979 C CA . CYS A 1 123 ? 6.021 -3.201 -3.065 1.00 89.62 123 CYS A CA 1
ATOM 980 C C . CYS A 1 123 ? 4.547 -3.061 -2.672 1.00 89.62 123 CYS A C 1
ATOM 982 O O . CYS A 1 123 ? 3.654 -3.313 -3.475 1.00 89.62 123 CYS A O 1
ATOM 984 N N . THR A 1 124 ? 4.287 -2.680 -1.424 1.00 89.44 124 THR A N 1
ATOM 985 C CA . THR A 1 124 ? 2.947 -2.646 -0.842 1.00 89.44 124 THR A CA 1
ATOM 986 C C . THR A 1 124 ? 2.822 -1.445 0.065 1.00 89.44 124 THR A C 1
ATOM 988 O O . THR A 1 124 ? 3.730 -1.185 0.853 1.00 89.44 124 THR A O 1
ATOM 991 N N . VAL A 1 125 ? 1.697 -0.750 -0.021 1.00 90.56 125 VAL A N 1
ATOM 992 C CA . VAL A 1 125 ? 1.428 0.438 0.786 1.00 90.56 125 VAL A CA 1
ATOM 993 C C . VAL A 1 125 ? -0.008 0.385 1.285 1.00 90.56 125 VAL A C 1
ATOM 995 O O . VAL A 1 125 ? -0.910 0.037 0.526 1.00 90.56 125 VAL A O 1
ATOM 998 N N . ALA A 1 126 ? -0.237 0.741 2.548 1.00 90.88 126 ALA A N 1
ATOM 999 C CA . ALA A 1 126 ? -1.580 0.892 3.098 1.00 90.88 126 ALA A CA 1
ATOM 1000 C C . ALA A 1 126 ? -1.855 2.329 3.535 1.00 90.88 126 ALA A C 1
ATOM 1002 O O . ALA A 1 126 ? -0.972 3.030 4.024 1.00 90.88 126 ALA A O 1
ATOM 1003 N N . ILE A 1 127 ? -3.103 2.751 3.361 1.00 89.94 127 ILE A N 1
ATOM 1004 C CA . ILE A 1 127 ? -3.554 4.126 3.578 1.00 89.94 127 ILE A CA 1
ATOM 1005 C C . ILE A 1 127 ? -4.683 4.114 4.600 1.00 89.94 127 ILE A C 1
ATOM 1007 O O . ILE A 1 127 ? -5.610 3.302 4.507 1.00 89.94 127 ILE A O 1
ATOM 1011 N N . SER A 1 128 ? -4.568 4.997 5.591 1.00 88.69 128 SER A N 1
ATOM 1012 C CA . SER A 1 128 ? -5.445 5.070 6.770 1.00 88.69 128 SER A CA 1
ATOM 1013 C C . SER A 1 128 ? -6.663 5.974 6.547 1.00 88.69 128 SER A C 1
ATOM 1015 O O . SER A 1 128 ? -7.777 5.699 6.992 1.00 88.69 128 SER A O 1
ATOM 1017 N N . THR A 1 129 ? -6.465 7.074 5.826 1.00 86.75 129 THR A N 1
ATOM 1018 C CA . THR A 1 129 ? -7.439 8.157 5.695 1.00 86.75 129 THR A CA 1
ATOM 1019 C C . THR A 1 129 ? -8.568 7.802 4.729 1.00 86.75 129 THR A C 1
ATOM 1021 O O . THR A 1 129 ? -8.368 7.296 3.622 1.00 86.75 129 THR A O 1
ATOM 1024 N N . GLN A 1 130 ? -9.805 8.108 5.128 1.00 86.56 130 GLN A N 1
ATOM 1025 C CA . GLN A 1 130 ? -10.988 7.825 4.309 1.00 86.56 130 GLN A CA 1
ATOM 1026 C C . GLN A 1 130 ? -11.049 8.695 3.043 1.00 86.56 130 GLN A C 1
ATOM 1028 O O . GLN A 1 130 ? -11.512 8.234 1.998 1.00 86.56 130 GLN A O 1
ATOM 1033 N N . LYS A 1 131 ? -10.579 9.944 3.141 1.00 86.94 131 LYS A N 1
ATOM 1034 C CA . LYS A 1 131 ? -10.545 10.910 2.037 1.00 86.94 131 LYS A CA 1
ATOM 1035 C C . LYS A 1 131 ? -9.616 10.436 0.919 1.00 86.94 131 LYS A C 1
ATOM 1037 O O . LYS A 1 131 ? -10.050 10.309 -0.224 1.00 86.94 131 LYS A O 1
ATOM 1042 N N . ASP A 1 132 ? -8.381 10.091 1.262 1.00 85.62 132 ASP A N 1
ATOM 1043 C CA . ASP A 1 132 ? -7.375 9.697 0.271 1.00 85.62 132 ASP A CA 1
ATOM 1044 C C . ASP A 1 132 ? -7.714 8.324 -0.313 1.00 85.62 132 ASP A C 1
ATOM 1046 O O . ASP A 1 132 ? -7.598 8.100 -1.517 1.00 85.62 132 ASP A O 1
ATOM 1050 N N . ALA A 1 133 ? -8.290 7.439 0.505 1.00 85.81 133 ALA A N 1
ATOM 1051 C CA . ALA A 1 133 ? -8.872 6.191 0.036 1.00 85.81 133 ALA A CA 1
ATOM 1052 C C . ALA A 1 133 ? -9.958 6.392 -1.039 1.00 85.81 133 ALA A C 1
ATOM 1054 O O . ALA A 1 133 ? -10.041 5.597 -1.973 1.00 85.81 133 ALA A O 1
ATOM 1055 N N . ALA A 1 134 ? -10.805 7.422 -0.940 1.00 87.56 134 ALA A N 1
ATOM 1056 C CA . ALA A 1 134 ? -11.817 7.706 -1.962 1.00 87.56 134 ALA A CA 1
ATOM 1057 C C . ALA A 1 134 ? -11.188 8.187 -3.281 1.00 87.56 134 ALA A C 1
ATOM 1059 O O . ALA A 1 134 ? -11.588 7.724 -4.349 1.00 87.56 134 ALA A O 1
ATOM 1060 N N . ILE A 1 135 ? -10.165 9.042 -3.199 1.00 87.00 135 ILE A N 1
ATOM 1061 C CA . ILE A 1 135 ? -9.402 9.522 -4.361 1.00 87.00 135 ILE A CA 1
ATOM 1062 C C . ILE A 1 135 ? -8.715 8.345 -5.062 1.00 87.00 135 ILE A C 1
ATOM 1064 O O . ILE A 1 135 ? -8.791 8.193 -6.273 1.00 87.00 135 ILE A O 1
ATOM 1068 N N . ILE A 1 136 ? -8.088 7.447 -4.310 1.00 86.25 136 ILE A N 1
ATOM 1069 C CA . ILE A 1 136 ? -7.353 6.322 -4.897 1.00 86.25 136 ILE A CA 1
ATOM 1070 C C . ILE A 1 136 ? -8.305 5.287 -5.505 1.00 86.25 136 ILE A C 1
ATOM 1072 O O . ILE A 1 136 ? -7.982 4.679 -6.524 1.00 86.25 136 ILE A O 1
ATOM 1076 N N . ARG A 1 137 ? -9.511 5.126 -4.948 1.00 86.81 137 ARG A N 1
ATOM 1077 C CA . ARG A 1 137 ? -10.553 4.287 -5.559 1.00 86.81 137 ARG A CA 1
ATOM 1078 C C . ARG A 1 137 ? -10.990 4.815 -6.923 1.00 86.81 137 ARG A C 1
ATOM 1080 O O . ARG A 1 137 ? -11.084 4.016 -7.853 1.00 86.81 137 ARG A O 1
ATOM 1087 N N . SER A 1 138 ? -11.202 6.124 -7.073 1.00 85.94 138 SER A N 1
ATOM 1088 C CA . SER A 1 138 ? -11.556 6.701 -8.381 1.00 85.94 138 SER A CA 1
ATOM 1089 C C . SER A 1 138 ? -10.403 6.626 -9.387 1.00 85.94 138 SER A C 1
ATOM 1091 O O . SER A 1 138 ? -10.629 6.597 -10.592 1.00 85.94 138 SER A O 1
ATOM 1093 N N . LEU A 1 139 ? -9.165 6.531 -8.901 1.00 84.25 139 LEU A N 1
ATOM 1094 C CA . LEU A 1 139 ? -7.965 6.366 -9.719 1.00 84.25 139 LEU A CA 1
ATOM 1095 C C . LEU A 1 139 ? -7.618 4.904 -10.031 1.00 84.25 139 LEU A C 1
ATOM 1097 O O . LEU A 1 139 ? -6.646 4.664 -10.744 1.00 84.25 139 LEU A O 1
ATOM 1101 N N . SER A 1 140 ? -8.377 3.928 -9.529 1.00 82.00 140 SER A N 1
ATOM 1102 C CA . SER A 1 140 ? -8.058 2.500 -9.671 1.00 82.00 140 SER A CA 1
ATOM 1103 C C . SER A 1 140 ? -7.821 2.070 -11.126 1.00 82.00 140 SER A C 1
ATOM 1105 O O . SER A 1 140 ? -6.839 1.384 -11.397 1.00 82.00 140 SER A O 1
ATOM 1107 N N . GLU A 1 141 ? -8.626 2.553 -12.073 1.00 79.06 141 GLU A N 1
ATOM 1108 C CA . GLU A 1 141 ? -8.469 2.281 -13.512 1.00 79.06 141 GLU A CA 1
ATOM 1109 C C . GLU A 1 141 ? -7.110 2.756 -14.051 1.00 79.06 141 GLU A C 1
ATOM 1111 O O . GLU A 1 141 ? -6.423 2.047 -14.786 1.00 79.06 141 GLU A O 1
ATOM 1116 N N . LYS A 1 142 ? -6.674 3.943 -13.616 1.00 77.38 142 LYS A N 1
ATOM 1117 C CA . LYS A 1 142 ? -5.383 4.535 -13.991 1.00 77.38 142 LYS A CA 1
ATOM 1118 C C . LYS A 1 142 ? -4.212 3.775 -13.368 1.00 77.38 142 LYS A C 1
ATOM 1120 O O . LYS A 1 142 ? -3.168 3.621 -13.996 1.00 77.38 142 LYS A O 1
ATOM 1125 N N . LEU A 1 143 ? -4.387 3.270 -12.148 1.00 77.56 143 LEU A N 1
ATOM 1126 C CA . LEU A 1 143 ? -3.360 2.511 -11.431 1.00 77.56 143 LEU A CA 1
ATOM 1127 C C . LEU A 1 143 ? -3.133 1.123 -12.028 1.00 77.56 143 LEU A C 1
ATOM 1129 O O . LEU A 1 143 ? -1.990 0.666 -12.102 1.00 77.56 143 LEU A O 1
ATOM 1133 N N . VAL A 1 144 ? -4.196 0.476 -12.504 1.00 74.56 144 VAL A N 1
ATOM 1134 C CA . VAL A 1 144 ? -4.090 -0.791 -13.241 1.00 74.56 144 VAL A CA 1
ATOM 1135 C C . VAL A 1 144 ? -3.358 -0.583 -14.569 1.00 74.56 144 VAL A C 1
ATOM 1137 O O . VAL A 1 144 ? -2.548 -1.423 -14.951 1.00 74.56 144 VAL A O 1
ATOM 1140 N N . ALA A 1 145 ? -3.541 0.573 -15.217 1.00 69.50 145 ALA A N 1
ATOM 1141 C CA . ALA A 1 145 ? -2.819 0.947 -16.436 1.00 69.50 145 ALA A CA 1
ATOM 1142 C C . ALA A 1 145 ? -1.309 1.222 -16.230 1.00 69.50 145 ALA A C 1
ATOM 1144 O O . ALA A 1 145 ? -0.602 1.496 -17.197 1.00 69.50 145 ALA A O 1
ATOM 1145 N N . GLY A 1 146 ? -0.794 1.149 -14.994 1.00 64.88 146 GLY A N 1
ATOM 1146 C CA . GLY A 1 146 ? 0.640 1.289 -14.704 1.00 64.88 146 GLY A CA 1
ATOM 1147 C C . GLY A 1 146 ? 1.153 2.733 -14.713 1.00 64.88 146 GLY A C 1
ATOM 1148 O O . GLY A 1 146 ? 2.357 2.966 -14.808 1.00 64.88 146 GLY A O 1
ATOM 1149 N N . ILE A 1 147 ? 0.243 3.702 -14.611 1.00 69.44 147 ILE A N 1
ATOM 1150 C CA . ILE A 1 147 ? 0.550 5.129 -14.462 1.00 69.44 147 ILE A CA 1
ATOM 1151 C C . ILE A 1 147 ? 1.259 5.345 -13.125 1.00 69.44 147 ILE A C 1
ATOM 1153 O O . ILE A 1 147 ? 0.742 4.924 -12.096 1.00 69.44 147 ILE A O 1
ATOM 1157 N N . ALA A 1 148 ? 2.412 6.018 -13.133 1.00 65.25 148 ALA A N 1
ATOM 1158 C CA . ALA A 1 148 ? 3.229 6.216 -11.938 1.00 65.25 148 ALA A CA 1
ATOM 1159 C C . ALA A 1 148 ? 2.414 6.849 -10.794 1.00 65.25 148 ALA A C 1
ATOM 1161 O O . ALA A 1 148 ? 1.891 7.958 -10.934 1.00 65.25 148 ALA A O 1
ATOM 1162 N N . LEU A 1 149 ? 2.296 6.132 -9.673 1.00 72.81 149 LEU A N 1
ATOM 1163 C CA . LEU A 1 149 ? 1.693 6.635 -8.440 1.00 72.81 149 LEU A CA 1
ATOM 1164 C C . LEU A 1 149 ? 2.795 7.212 -7.554 1.00 72.81 149 LEU A C 1
ATOM 1166 O O . LEU A 1 149 ? 3.708 6.483 -7.162 1.00 72.81 149 LEU A O 1
ATOM 1170 N N . PHE A 1 150 ? 2.656 8.489 -7.210 1.00 78.62 150 PHE A N 1
ATOM 1171 C CA . PHE A 1 150 ? 3.522 9.164 -6.256 1.00 78.62 150 PHE A CA 1
ATOM 1172 C C . PHE A 1 150 ? 2.722 9.498 -4.999 1.00 78.62 150 PHE A C 1
ATOM 1174 O O . PHE A 1 150 ? 1.766 10.277 -5.054 1.00 78.62 150 PHE A O 1
ATOM 1181 N N . LEU A 1 151 ? 3.086 8.876 -3.881 1.00 79.00 151 LEU A N 1
ATOM 1182 C CA . LEU A 1 151 ? 2.455 9.111 -2.588 1.00 79.00 151 LEU A CA 1
ATOM 1183 C C . LEU A 1 151 ? 3.329 10.050 -1.762 1.00 79.00 151 LEU A C 1
ATOM 1185 O O . LEU A 1 151 ? 4.439 9.696 -1.371 1.00 79.00 151 LEU A O 1
ATOM 1189 N N . ASP A 1 152 ? 2.809 11.235 -1.475 1.00 72.88 152 ASP A N 1
ATOM 1190 C CA . ASP A 1 152 ? 3.424 12.147 -0.515 1.00 72.88 152 ASP A CA 1
ATOM 1191 C C . ASP A 1 152 ? 2.710 11.983 0.812 1.00 72.88 152 ASP A C 1
ATOM 1193 O O . ASP A 1 152 ? 1.559 12.395 0.933 1.00 72.88 152 ASP A O 1
ATOM 1197 N N . GLY A 1 153 ? 3.368 11.381 1.801 1.00 68.00 153 GLY A N 1
ATOM 1198 C CA . GLY A 1 153 ? 2.755 11.226 3.112 1.00 68.00 153 GLY A CA 1
ATOM 1199 C C . GLY A 1 153 ? 3.729 11.001 4.247 1.00 68.00 153 GLY A C 1
ATOM 1200 O O . GLY A 1 153 ? 4.901 10.678 4.053 1.00 68.00 153 GLY A O 1
ATOM 1201 N N . LYS A 1 154 ? 3.236 11.218 5.467 1.00 66.31 154 LYS A N 1
ATOM 1202 C CA . LYS A 1 154 ? 4.009 10.962 6.678 1.00 66.31 154 LYS A CA 1
ATOM 1203 C C . LYS A 1 154 ? 4.053 9.452 6.905 1.00 66.31 154 LYS A C 1
ATOM 1205 O O . LYS A 1 154 ? 3.024 8.829 7.171 1.00 66.31 154 LYS A O 1
ATOM 1210 N N . ASP A 1 155 ? 5.248 8.875 6.803 1.00 65.44 155 ASP A N 1
ATOM 1211 C CA . ASP A 1 155 ? 5.477 7.472 7.144 1.00 65.44 155 ASP A CA 1
ATOM 1212 C C . ASP A 1 155 ? 5.174 7.259 8.634 1.00 65.44 155 ASP A C 1
ATOM 1214 O O . ASP A 1 155 ? 5.879 7.775 9.507 1.00 65.44 155 ASP A O 1
ATOM 1218 N N . VAL A 1 156 ? 4.126 6.496 8.947 1.00 64.44 156 VAL A N 1
ATOM 1219 C CA . VAL A 1 156 ? 3.815 6.128 10.335 1.00 64.44 156 VAL A CA 1
ATOM 1220 C C . VAL A 1 156 ? 4.649 4.901 10.707 1.00 64.44 156 VAL A C 1
ATOM 1222 O O . VAL A 1 156 ? 4.232 3.754 10.535 1.00 64.44 156 VAL A O 1
ATOM 1225 N N . THR A 1 157 ? 5.863 5.139 11.203 1.00 56.75 157 THR A N 1
ATOM 1226 C CA . THR A 1 157 ? 6.751 4.103 11.750 1.00 56.75 157 THR A CA 1
ATOM 1227 C C . THR A 1 157 ? 6.478 3.912 13.247 1.00 56.75 157 THR A C 1
ATOM 1229 O O . THR A 1 157 ? 7.229 4.423 14.073 1.00 56.75 157 THR A O 1
ATOM 1232 N N . ASN A 1 158 ? 5.385 3.229 13.606 1.00 41.62 158 ASN A N 1
ATOM 1233 C CA . ASN A 1 158 ? 5.103 2.820 14.997 1.00 41.62 158 ASN A CA 1
ATOM 1234 C C . ASN A 1 158 ? 5.464 1.346 15.262 1.00 41.62 158 ASN A C 1
ATOM 1236 O O . ASN A 1 158 ? 5.020 0.434 14.511 1.00 41.62 158 ASN A O 1
#

Sequence (158 aa):
MWQASAERKIMEYLRKRPETSTNMEKEISSVGNKKKFFCNKSIQENIRMTVKVNCDEVFCSHSCMMKAIREQKAKVVIVATKTPPSQKAEIEHFAKVAKCQIIYYGGRFIECANSCGKVFLFCTVAISTQKDAAIIRSLSEKLVAGIALFLDGKDVTN

Secondary structure (DSSP, 8-state):
-HHHHHHHHHHHHHHT-------------------------------S--EEEEEEEEE-SHHHHHHHHHTT---EEEEETTS-HHHHHHHHHHHHHHTPEEEEESSSSEEEE-TTS-EEEESEEEE--HHHHHHHHHTHHHHHTTPPEEEEEEE---

Radius of gyration: 17.53 Å; chains: 1; bounding box: 42×49×37 Å

Organism: Drosophila pseudoobscura pseudoobscura (NCBI:txid46245)

Foldseek 3Di:
DVVVVVVVVLVVVVVPDDDDDDDDDDDDDDDDDDDDDDDDDDDDDDPQQEDEFEAAEKAQDLVSVLVCLVVLLFAEKEAEPQPDVSSVVVCVVSCVVSVHHYAYADAHWAWEAEPVRDIDTGRMMTGRDPVSSVVVVVCSVVRNVNRHYYYYYDHPPD

pLDDT: mean 70.61, std 22.1, range [23.97, 92.12]